Protein AF-A0A224XY44-F1 (afdb_monomer_lite)

Organism: NCBI:txid156445

Sequence (177 aa):
MLLLGLFLCTAVSALLTAQPTVVTCAAVRLGAGLAYTIVFSTLLVKCVFLISLNGGVYLPAPYQALLLFFAVLIQLAIGIQWLINSPPKIVQIGGVVVCQTPYHHILLSLVYSVFLIAVVAVLALKSRGIRDNYREATFIGLATACVIPVWLGWALCGLVVLDRNRDACLAFGLSGS

Radius of gyration: 17.66 Å; chains: 1; bounding box: 39×30×52 Å

Secondary structure (DSSP, 8-state):
-HHHHHHHHHHHHHHTTSPP-HHHHHHHHHHHHHHHHHHHHHHHHHHHHHHHHHTT----HHHHHHHHHHHHHHHHHHHHHHHHHS--EEEEETTEEEEE--HHHHHHHTHHHHHHHHHHHHHHHHHTT-GGGHHHHHHHHHHHHHHHHHHHHHHHHHHHS-GGGHHHHHHHHHH--

InterPro domains:
  IPR000337 GPCR, family 3 [PR00248] (5-26)
  IPR000337 GPCR, family 3 [PR00248] (112-135)
  IPR000337 GPCR, family 3 [PR00248] (135-156)
  IPR017978 GPCR family 3, C-terminal [PF00003] (1-161)
  IPR017978 GPCR family 3, C-terminal [PS50259] (1-154)
  IPR050726 Metabotropic Glutamate Receptor [PTHR24060] (1-175)

Structure (mmCIF, N/CA/C/O backbone):
data_AF-A0A224XY44-F1
#
_entry.id   AF-A0A224XY44-F1
#
loop_
_atom_site.group_PDB
_atom_site.id
_atom_site.type_symbol
_atom_site.label_atom_id
_atom_site.label_alt_id
_atom_site.label_comp_id
_atom_site.label_asym_id
_atom_site.label_entity_id
_atom_site.label_seq_id
_atom_site.pdbx_PDB_ins_code
_atom_site.Cartn_x
_atom_site.Cartn_y
_atom_site.Cartn_z
_atom_site.occupancy
_atom_site.B_iso_or_equiv
_atom_site.auth_seq_id
_atom_site.auth_comp_id
_atom_site.auth_asym_id
_atom_site.auth_atom_id
_atom_site.pdbx_PDB_model_num
ATOM 1 N N . MET A 1 1 ? 12.747 2.549 1.266 1.00 77.38 1 MET A N 1
ATOM 2 C CA . MET A 1 1 ? 11.286 2.530 1.498 1.00 77.38 1 MET A CA 1
ATOM 3 C C . MET A 1 1 ? 10.721 1.121 1.649 1.00 77.38 1 MET A C 1
ATOM 5 O O . MET A 1 1 ? 9.857 0.952 2.490 1.00 77.38 1 MET A O 1
ATOM 9 N N . LEU A 1 2 ? 11.251 0.096 0.965 1.00 80.44 2 LEU A N 1
ATOM 10 C CA . LEU A 1 2 ? 10.775 -1.287 1.142 1.00 80.44 2 LEU A CA 1
ATOM 11 C C . LEU A 1 2 ? 10.932 -1.815 2.585 1.00 80.44 2 LEU A C 1
ATOM 13 O O . LEU A 1 2 ? 9.965 -2.302 3.152 1.00 80.44 2 LEU A O 1
ATOM 17 N N . LEU A 1 3 ? 12.100 -1.621 3.215 1.00 83.25 3 LEU A N 1
ATOM 18 C CA . LEU A 1 3 ? 12.320 -1.975 4.631 1.00 83.25 3 LEU A CA 1
ATOM 19 C C . LEU A 1 3 ? 11.375 -1.233 5.588 1.00 83.25 3 LEU A C 1
ATOM 21 O O . LEU A 1 3 ? 10.894 -1.821 6.547 1.00 83.25 3 LEU A O 1
ATOM 25 N N . LEU A 1 4 ? 11.084 0.043 5.305 1.00 83.31 4 LEU A N 1
ATOM 26 C CA . LEU A 1 4 ? 10.117 0.825 6.079 1.00 83.31 4 LEU A CA 1
ATOM 27 C C . LEU A 1 4 ? 8.708 0.238 5.934 1.00 83.31 4 LEU A C 1
ATOM 29 O O . LEU A 1 4 ? 8.015 0.091 6.929 1.00 83.31 4 LEU A O 1
ATOM 33 N N . GLY A 1 5 ? 8.306 -0.135 4.716 1.00 78.12 5 GLY A N 1
ATOM 34 C CA . GLY A 1 5 ? 7.031 -0.806 4.464 1.00 78.12 5 GLY A CA 1
ATOM 35 C C . GLY A 1 5 ? 6.906 -2.127 5.225 1.00 78.12 5 GLY A C 1
ATOM 36 O O . GLY A 1 5 ? 5.914 -2.329 5.913 1.00 78.12 5 GLY A O 1
ATOM 37 N N . LEU A 1 6 ? 7.941 -2.974 5.191 1.00 83.38 6 LEU A N 1
ATOM 38 C CA . LEU A 1 6 ? 7.969 -4.242 5.934 1.00 83.38 6 LEU A CA 1
ATOM 39 C C . LEU A 1 6 ? 7.930 -4.032 7.453 1.00 83.38 6 LEU A C 1
ATOM 41 O O . LEU A 1 6 ? 7.195 -4.722 8.154 1.00 83.38 6 LEU A O 1
ATOM 45 N N . PHE A 1 7 ? 8.676 -3.050 7.964 1.00 85.75 7 PHE A N 1
ATOM 46 C CA . PHE A 1 7 ? 8.623 -2.675 9.376 1.00 85.75 7 PHE A CA 1
ATOM 47 C C . PHE A 1 7 ? 7.232 -2.168 9.781 1.00 85.75 7 PHE A C 1
ATOM 49 O O . PHE A 1 7 ? 6.758 -2.459 10.875 1.00 85.75 7 PHE A O 1
ATOM 56 N N . LEU A 1 8 ? 6.541 -1.444 8.897 1.00 82.38 8 LEU A N 1
ATOM 57 C CA . LEU A 1 8 ? 5.164 -1.020 9.140 1.00 82.38 8 LEU A CA 1
ATOM 58 C C . LEU A 1 8 ? 4.188 -2.205 9.116 1.00 82.38 8 LEU A C 1
ATOM 60 O O . LEU A 1 8 ? 3.310 -2.248 9.971 1.00 82.38 8 LEU A O 1
ATOM 64 N N . CYS A 1 9 ? 4.349 -3.188 8.221 1.00 83.06 9 CYS A N 1
ATOM 65 C CA . CYS A 1 9 ? 3.528 -4.408 8.227 1.00 83.06 9 CYS A CA 1
ATOM 66 C C . CYS A 1 9 ? 3.632 -5.149 9.571 1.00 83.06 9 CYS A C 1
ATOM 68 O O . CYS A 1 9 ? 2.615 -5.514 10.173 1.00 83.06 9 CYS A O 1
ATOM 70 N N . THR A 1 10 ? 4.854 -5.322 10.086 1.00 83.81 10 THR A N 1
ATOM 71 C CA . THR A 1 10 ? 5.079 -5.996 11.372 1.00 83.81 10 THR A CA 1
ATOM 72 C C . THR A 1 10 ? 4.602 -5.153 12.555 1.00 83.81 10 THR A C 1
ATOM 74 O O . THR A 1 10 ? 3.986 -5.693 13.473 1.00 83.81 10 THR A O 1
ATOM 77 N N . ALA A 1 11 ? 4.791 -3.830 12.520 1.00 84.50 11 ALA A N 1
ATOM 78 C CA . ALA A 1 11 ? 4.288 -2.923 13.550 1.00 84.50 11 ALA A CA 1
ATOM 79 C C . ALA A 1 11 ? 2.751 -2.914 13.622 1.00 84.50 11 ALA A C 1
ATOM 81 O O . ALA A 1 11 ? 2.185 -2.982 14.711 1.00 84.50 11 ALA A O 1
ATOM 82 N N . VAL A 1 12 ? 2.059 -2.886 12.478 1.00 84.88 12 VAL A N 1
ATOM 83 C CA . VAL A 1 12 ? 0.588 -2.948 12.424 1.00 84.88 12 VAL A CA 1
ATOM 84 C C . VAL A 1 12 ? 0.081 -4.305 12.914 1.00 84.88 12 VAL A C 1
ATOM 86 O O . VAL A 1 12 ? -0.898 -4.357 13.657 1.00 84.88 12 VAL A O 1
ATOM 89 N N . SER A 1 13 ? 0.782 -5.391 12.578 1.00 83.31 13 SER A N 1
ATOM 90 C CA . SER A 1 13 ? 0.485 -6.726 13.112 1.00 83.31 13 SER A CA 1
ATOM 91 C C . SER A 1 13 ? 0.627 -6.778 14.637 1.00 83.31 13 SER A C 1
ATOM 93 O O . SER A 1 13 ? -0.213 -7.362 15.312 1.00 83.31 13 SER A O 1
ATOM 95 N N . ALA A 1 14 ? 1.640 -6.120 15.207 1.00 82.88 14 ALA A N 1
ATOM 96 C CA . ALA A 1 14 ? 1.812 -6.034 16.657 1.00 82.88 14 ALA A CA 1
ATOM 97 C C . ALA A 1 14 ? 0.725 -5.178 17.336 1.00 82.88 14 ALA A C 1
ATOM 99 O O . ALA A 1 14 ? 0.282 -5.505 18.437 1.00 82.88 14 ALA A O 1
ATOM 100 N N . LEU A 1 15 ? 0.254 -4.111 16.675 1.00 83.56 15 LEU A N 1
ATOM 101 C CA . LEU A 1 15 ? -0.838 -3.268 17.178 1.00 83.56 15 LEU A CA 1
ATOM 102 C C . LEU A 1 15 ? -2.171 -4.017 17.293 1.00 83.56 15 LEU A C 1
ATOM 104 O O . LEU A 1 15 ? -2.971 -3.673 18.159 1.00 83.56 15 LEU A O 1
ATOM 108 N N . LEU A 1 16 ? -2.401 -5.043 16.469 1.00 78.25 16 LEU A N 1
ATOM 109 C CA . LEU A 1 16 ? -3.580 -5.912 16.569 1.00 78.25 16 LEU A CA 1
ATOM 110 C C . LEU A 1 16 ? -3.598 -6.747 17.863 1.00 78.25 16 LEU A C 1
ATOM 112 O O . LEU A 1 16 ? -4.670 -7.120 18.326 1.00 78.25 16 LEU A O 1
ATOM 116 N N . THR A 1 17 ? -2.436 -7.000 18.473 1.00 79.50 17 THR A N 1
ATOM 117 C CA . THR A 1 17 ? -2.313 -7.704 19.765 1.00 79.50 17 THR A CA 1
ATOM 118 C C . THR A 1 17 ? -2.461 -6.758 20.963 1.00 79.50 17 THR A C 1
ATOM 120 O O . THR A 1 17 ? -2.639 -7.203 22.097 1.00 79.50 17 THR A O 1
ATOM 123 N N . ALA A 1 18 ? -2.363 -5.445 20.741 1.00 81.62 18 ALA A N 1
ATOM 124 C CA . ALA A 1 18 ? -2.490 -4.450 21.797 1.00 81.62 18 ALA A CA 1
ATOM 125 C C . ALA A 1 18 ? -3.953 -4.272 22.245 1.00 81.62 18 ALA A C 1
ATOM 127 O O . ALA A 1 18 ? -4.895 -4.606 21.530 1.00 81.62 18 ALA A O 1
ATOM 128 N N . GLN A 1 19 ? -4.144 -3.696 23.437 1.00 81.75 19 GLN A N 1
ATOM 129 C CA . GLN A 1 19 ? -5.469 -3.341 23.959 1.00 81.75 19 GLN A CA 1
ATOM 130 C C . GLN A 1 19 ? -6.206 -2.426 22.958 1.00 81.75 19 GLN A C 1
ATOM 132 O O . GLN A 1 19 ? -5.676 -1.365 22.603 1.00 81.75 19 GLN A O 1
ATOM 137 N N . PRO A 1 20 ? -7.413 -2.797 22.494 1.00 83.31 20 PRO A N 1
ATOM 138 C CA . PRO A 1 20 ? -8.094 -2.036 21.462 1.00 83.31 20 PRO A CA 1
ATOM 139 C C . PRO A 1 20 ? -8.664 -0.735 22.027 1.00 83.31 20 PRO A C 1
ATOM 141 O O . PRO A 1 20 ? -9.497 -0.706 22.930 1.00 83.31 20 PRO A O 1
ATOM 144 N N . THR A 1 21 ? -8.205 0.366 21.447 1.00 86.50 21 THR A N 1
ATOM 145 C CA . THR A 1 21 ? -8.642 1.738 21.688 1.00 86.50 21 THR A CA 1
ATOM 146 C C . THR A 1 21 ? -9.072 2.363 20.362 1.00 86.50 21 THR A C 1
ATOM 148 O O . THR A 1 21 ? -8.754 1.862 19.285 1.00 86.50 21 THR A O 1
ATOM 151 N N . VAL A 1 22 ? -9.760 3.504 20.410 1.00 86.25 22 VAL A N 1
ATOM 152 C CA . VAL A 1 22 ? -10.221 4.209 19.200 1.00 86.25 22 VAL A CA 1
ATOM 153 C C . VAL A 1 22 ? -9.025 4.541 18.301 1.00 86.25 22 VAL A C 1
ATOM 155 O O . VAL A 1 22 ? -9.089 4.391 17.081 1.00 86.25 22 VAL A O 1
ATOM 158 N N . VAL A 1 23 ? -7.909 4.924 18.929 1.00 87.00 23 VAL A N 1
ATOM 159 C CA . VAL A 1 23 ? -6.653 5.270 18.262 1.00 87.00 23 VAL A CA 1
ATOM 160 C C . VAL A 1 23 ? -5.997 4.040 17.641 1.00 87.00 23 VAL A C 1
ATOM 162 O O . VAL A 1 23 ? -5.597 4.107 16.483 1.00 87.00 23 VAL A O 1
ATOM 165 N N . THR A 1 24 ? -5.920 2.906 18.346 1.00 87.44 24 THR A N 1
ATOM 166 C CA . THR A 1 24 ? -5.320 1.689 17.770 1.00 87.44 24 THR A CA 1
ATOM 167 C C . THR A 1 24 ? -6.175 1.127 16.636 1.00 87.44 24 THR A C 1
ATOM 169 O O . THR A 1 24 ? -5.622 0.762 15.604 1.00 87.44 24 THR A O 1
ATOM 172 N N . CYS A 1 25 ? -7.509 1.146 16.749 1.00 87.50 25 CYS A N 1
ATOM 173 C CA . CYS A 1 25 ? -8.405 0.740 15.660 1.00 87.50 25 CYS A CA 1
ATOM 174 C C . CYS A 1 25 ? -8.208 1.620 14.411 1.00 87.50 25 CYS A C 1
ATOM 176 O O . CYS A 1 25 ? -8.159 1.116 13.287 1.00 87.50 25 CYS A O 1
ATOM 178 N N . ALA A 1 26 ? -8.076 2.941 14.593 1.00 87.94 26 ALA A N 1
ATOM 179 C CA . ALA A 1 26 ? -7.773 3.868 13.502 1.00 87.94 26 ALA A CA 1
ATOM 180 C C . ALA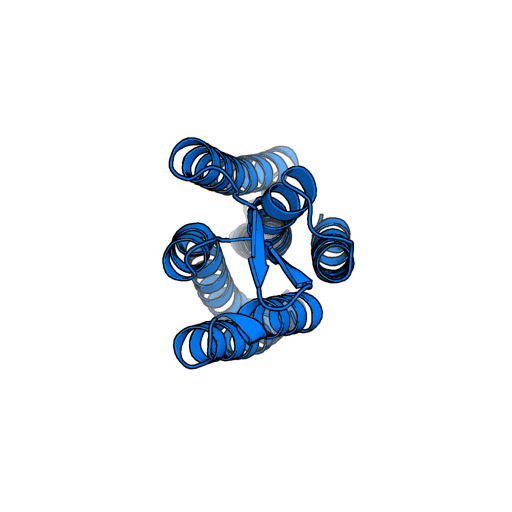 A 1 26 ? -6.400 3.576 12.877 1.00 87.94 26 ALA A C 1
ATOM 182 O O . ALA A 1 26 ? -6.277 3.494 11.653 1.00 87.94 26 ALA A O 1
ATOM 183 N N . ALA A 1 27 ? -5.384 3.390 13.724 1.00 88.81 27 ALA A N 1
ATOM 184 C CA . ALA A 1 27 ? -4.009 3.140 13.316 1.00 88.81 27 ALA A CA 1
ATOM 185 C C . ALA A 1 27 ? -3.866 1.824 12.548 1.00 88.81 27 ALA A C 1
ATOM 187 O O . ALA A 1 27 ? -3.169 1.796 11.541 1.00 88.81 27 ALA A O 1
ATOM 188 N N . VAL A 1 28 ? -4.561 0.759 12.955 1.00 86.69 28 VAL A N 1
ATOM 189 C CA . VAL A 1 28 ? -4.560 -0.522 12.235 1.00 86.69 28 VAL A CA 1
ATOM 190 C C . VAL A 1 28 ? -5.214 -0.377 10.861 1.00 86.69 28 VAL A C 1
ATOM 192 O O . VAL A 1 28 ? -4.645 -0.824 9.867 1.00 86.69 28 VAL A O 1
ATOM 195 N N . ARG A 1 29 ? -6.365 0.308 10.768 1.00 86.75 29 ARG A N 1
ATOM 196 C CA . ARG A 1 29 ? -7.061 0.528 9.485 1.00 86.75 29 ARG A CA 1
ATOM 197 C C . ARG A 1 29 ? -6.226 1.335 8.495 1.00 86.75 29 ARG A C 1
ATOM 199 O O . ARG A 1 29 ? -6.114 0.946 7.336 1.00 86.75 29 ARG A O 1
ATOM 206 N N . LEU A 1 30 ? -5.646 2.450 8.939 1.00 90.00 30 LEU A N 1
ATOM 207 C CA . LEU A 1 30 ? -4.789 3.283 8.090 1.00 90.00 30 LEU A CA 1
ATOM 208 C C . LEU A 1 30 ? -3.455 2.595 7.792 1.00 90.00 30 LEU A C 1
ATOM 210 O O . LEU A 1 30 ? -3.001 2.571 6.649 1.00 90.00 30 LEU A O 1
ATOM 214 N N . GLY A 1 31 ? -2.843 2.017 8.822 1.00 88.12 31 GLY A N 1
ATOM 215 C CA . GLY A 1 31 ? -1.534 1.386 8.765 1.00 88.12 31 GLY A CA 1
ATOM 216 C C . GLY A 1 31 ? -1.499 0.191 7.823 1.00 88.12 31 GLY A C 1
ATOM 217 O O . GLY A 1 31 ? -0.553 0.084 7.051 1.00 88.12 31 GLY A O 1
ATOM 218 N N . ALA A 1 32 ? -2.539 -0.650 7.812 1.00 87.50 32 ALA A N 1
ATOM 219 C CA . ALA A 1 32 ? -2.613 -1.802 6.914 1.00 87.50 32 ALA A CA 1
ATOM 220 C C . ALA A 1 32 ? -2.512 -1.383 5.436 1.00 87.50 32 ALA A C 1
ATOM 222 O O . ALA A 1 32 ? -1.656 -1.876 4.704 1.00 87.50 32 ALA A O 1
ATOM 223 N N . GLY A 1 33 ? -3.330 -0.418 4.999 1.00 90.12 33 GLY A N 1
ATOM 224 C CA . GLY A 1 33 ? -3.292 0.074 3.617 1.00 90.12 33 GLY A CA 1
ATOM 225 C C . GLY A 1 33 ? -1.990 0.803 3.273 1.00 90.12 33 GLY A C 1
ATOM 226 O O . GLY A 1 33 ? -1.425 0.597 2.194 1.00 90.12 33 GLY A O 1
ATOM 227 N N . LEU A 1 34 ? -1.487 1.640 4.188 1.00 91.88 34 LEU A N 1
ATOM 228 C CA . LEU A 1 34 ? -0.237 2.382 3.991 1.00 91.88 34 LEU A CA 1
ATOM 229 C C . LEU A 1 34 ? 0.973 1.453 3.876 1.00 91.88 34 LEU A C 1
ATOM 231 O O . LEU A 1 34 ? 1.809 1.666 2.999 1.00 91.88 34 LEU A O 1
ATOM 235 N N . ALA A 1 35 ? 1.052 0.415 4.709 1.00 91.12 35 ALA A N 1
ATOM 236 C CA . ALA A 1 35 ? 2.151 -0.541 4.685 1.00 91.12 35 ALA A CA 1
ATOM 237 C C . ALA A 1 35 ? 2.222 -1.267 3.331 1.00 91.12 35 ALA A C 1
ATOM 239 O O . ALA A 1 35 ? 3.253 -1.199 2.655 1.00 91.12 35 ALA A O 1
ATOM 240 N N . TYR A 1 36 ? 1.098 -1.829 2.862 1.00 90.00 36 TYR A N 1
ATOM 241 C CA . TYR A 1 36 ? 1.011 -2.440 1.530 1.00 90.00 36 TYR A CA 1
ATOM 242 C C . TYR A 1 36 ? 1.377 -1.456 0.419 1.00 90.00 36 TYR A C 1
ATOM 244 O O . TYR A 1 36 ? 2.173 -1.771 -0.468 1.00 90.00 36 TYR A O 1
ATOM 252 N N . THR A 1 37 ? 0.843 -0.238 0.482 1.00 93.94 37 THR A N 1
ATOM 253 C CA . THR A 1 37 ? 1.098 0.777 -0.543 1.00 93.94 37 THR A CA 1
ATOM 254 C C . THR A 1 37 ? 2.571 1.165 -0.600 1.00 93.94 37 THR A C 1
ATOM 256 O O . THR A 1 37 ? 3.109 1.283 -1.696 1.00 93.94 37 THR A O 1
ATOM 259 N N . ILE A 1 38 ? 3.264 1.310 0.533 1.00 93.31 38 ILE A N 1
ATOM 260 C CA . ILE A 1 38 ? 4.701 1.627 0.555 1.00 93.31 38 ILE A CA 1
ATOM 261 C C . ILE A 1 38 ? 5.521 0.499 -0.083 1.00 93.31 38 ILE A C 1
ATOM 263 O O . ILE A 1 38 ? 6.419 0.777 -0.888 1.00 93.31 38 ILE A O 1
ATOM 267 N N . VAL A 1 39 ? 5.212 -0.763 0.236 1.00 92.19 39 VAL A N 1
ATOM 268 C CA . VAL A 1 39 ? 5.902 -1.931 -0.336 1.00 92.19 39 VAL A CA 1
ATOM 269 C C . VAL A 1 39 ? 5.699 -1.978 -1.851 1.00 92.19 39 VAL A C 1
ATOM 271 O O . VAL A 1 39 ? 6.674 -1.914 -2.605 1.00 92.19 39 VAL A O 1
ATOM 274 N N . PHE A 1 40 ? 4.447 -2.005 -2.313 1.00 92.69 40 PHE A N 1
ATOM 275 C CA . PHE A 1 40 ? 4.139 -2.159 -3.736 1.00 92.69 40 PHE A CA 1
ATOM 276 C C . PHE A 1 40 ? 4.473 -0.920 -4.567 1.00 92.69 40 PHE A C 1
ATOM 278 O O . PHE A 1 40 ? 4.924 -1.067 -5.698 1.00 92.69 40 PHE A O 1
ATOM 285 N N . SER A 1 41 ? 4.384 0.292 -4.014 1.00 94.25 41 SER A N 1
ATOM 286 C CA . SER A 1 41 ? 4.852 1.502 -4.712 1.00 94.25 41 SER A CA 1
ATOM 287 C C . SER A 1 41 ? 6.371 1.509 -4.874 1.00 94.25 41 SER A C 1
ATOM 289 O O . SER A 1 41 ? 6.879 1.936 -5.908 1.00 94.25 41 SER A O 1
ATOM 291 N N . THR A 1 42 ? 7.119 0.988 -3.893 1.00 93.56 42 THR A N 1
ATOM 292 C CA . THR A 1 42 ? 8.578 0.844 -4.030 1.00 93.56 42 THR A CA 1
ATOM 293 C C . THR A 1 42 ? 8.928 -0.154 -5.138 1.00 93.56 42 THR A C 1
ATOM 295 O O . THR A 1 42 ? 9.816 0.118 -5.948 1.00 93.56 42 THR A O 1
ATOM 298 N N . LEU A 1 43 ? 8.219 -1.289 -5.206 1.00 92.56 43 LEU A N 1
ATOM 299 C CA . LEU A 1 43 ? 8.395 -2.277 -6.277 1.00 92.56 43 LEU A CA 1
ATOM 300 C C . LEU A 1 43 ? 7.997 -1.713 -7.646 1.00 92.56 43 LEU A C 1
ATOM 302 O O . LEU A 1 43 ? 8.726 -1.908 -8.615 1.00 92.56 43 LEU A O 1
ATOM 306 N N . LEU A 1 44 ? 6.902 -0.951 -7.714 1.00 93.69 44 LEU A N 1
ATOM 307 C CA . LEU A 1 44 ? 6.443 -0.265 -8.920 1.00 93.69 44 LEU A CA 1
ATOM 308 C C . LEU A 1 44 ? 7.517 0.675 -9.471 1.00 93.69 44 LEU A C 1
ATOM 310 O O . LEU A 1 44 ? 7.884 0.566 -10.639 1.00 93.69 44 LEU A O 1
ATOM 314 N N . VAL A 1 45 ? 8.055 1.563 -8.630 1.00 93.94 45 VAL A N 1
ATOM 315 C CA . VAL A 1 45 ? 9.107 2.512 -9.023 1.00 93.94 45 VAL A CA 1
ATOM 316 C C . VAL A 1 45 ? 10.354 1.778 -9.513 1.00 93.94 45 VAL A C 1
ATOM 318 O O . VAL A 1 45 ? 10.916 2.159 -10.540 1.00 93.94 45 VAL A O 1
ATOM 321 N N . LYS A 1 46 ? 10.748 0.683 -8.848 1.00 91.25 46 LYS A N 1
ATOM 322 C CA . LYS A 1 46 ? 11.835 -0.189 -9.317 1.00 91.25 46 LYS A CA 1
ATOM 323 C C . LYS A 1 46 ? 11.542 -0.788 -10.692 1.00 91.25 46 LYS A C 1
ATOM 325 O O . LYS A 1 46 ? 12.394 -0.703 -11.570 1.00 91.25 46 LYS A O 1
ATOM 330 N N . CYS A 1 47 ? 10.354 -1.349 -10.917 1.00 90.88 47 CYS A N 1
ATOM 331 C CA . CYS A 1 47 ? 9.981 -1.896 -12.223 1.00 90.88 47 CYS A CA 1
ATOM 332 C C . CYS A 1 47 ? 10.010 -0.827 -13.323 1.00 90.88 47 CYS A C 1
ATOM 334 O O . CYS A 1 47 ? 10.558 -1.071 -14.396 1.00 90.88 47 CYS A O 1
ATOM 336 N N . VAL A 1 48 ? 9.464 0.362 -13.055 1.00 92.44 48 VAL A N 1
ATOM 337 C CA . VAL A 1 48 ? 9.472 1.487 -14.002 1.00 92.44 48 VAL A CA 1
ATOM 338 C C . VAL A 1 48 ? 10.903 1.924 -14.317 1.00 92.44 48 VAL A C 1
ATOM 340 O O . VAL A 1 48 ? 11.232 2.113 -15.485 1.00 92.44 48 VAL A O 1
ATOM 343 N N . PHE A 1 49 ? 11.772 2.020 -13.307 1.00 91.19 49 PHE A N 1
ATOM 344 C CA . PHE A 1 49 ? 13.186 2.342 -13.498 1.00 91.19 49 PHE A CA 1
ATOM 345 C C . PHE A 1 49 ? 13.898 1.319 -14.392 1.00 91.19 49 PHE A C 1
ATOM 347 O O . PHE A 1 49 ? 14.560 1.714 -15.349 1.00 91.19 49 PHE A O 1
ATOM 354 N N . LEU A 1 50 ? 13.715 0.017 -14.136 1.00 88.38 50 LEU A N 1
ATOM 355 C CA . LEU A 1 50 ? 14.328 -1.048 -14.940 1.00 88.38 50 LEU A CA 1
ATOM 356 C C . LEU A 1 50 ? 13.860 -1.023 -16.400 1.00 88.38 50 LEU A C 1
ATOM 358 O O . LEU A 1 50 ? 14.665 -1.190 -17.316 1.00 88.38 50 LEU A O 1
ATOM 362 N N . ILE A 1 51 ? 12.567 -0.785 -16.627 1.00 88.94 51 ILE A N 1
ATOM 363 C CA . ILE A 1 51 ? 12.005 -0.669 -17.978 1.00 88.94 51 ILE A CA 1
ATOM 364 C C . ILE A 1 51 ? 12.554 0.577 -18.688 1.00 88.94 51 ILE A C 1
ATOM 366 O O . ILE A 1 51 ? 12.938 0.492 -19.854 1.00 88.94 51 ILE A O 1
ATOM 370 N N . SER A 1 52 ? 12.619 1.715 -17.992 1.00 88.62 52 SER A N 1
ATOM 371 C CA . SER A 1 52 ? 13.141 2.979 -18.526 1.00 88.62 52 SER A CA 1
ATOM 372 C C . SER A 1 52 ? 14.613 2.855 -18.925 1.00 88.62 52 SER A C 1
ATOM 374 O O . SER A 1 52 ? 14.992 3.270 -20.020 1.00 88.62 52 SER A O 1
ATOM 376 N N . LEU A 1 53 ? 15.421 2.206 -18.078 1.00 87.75 53 LEU A N 1
ATOM 377 C CA . LEU A 1 53 ? 16.844 1.980 -18.320 1.00 87.75 53 LEU A CA 1
ATOM 378 C C . LEU A 1 53 ? 17.078 1.144 -19.587 1.00 87.75 53 LEU A C 1
ATOM 380 O O . LEU A 1 53 ? 17.917 1.500 -20.408 1.00 87.75 53 LEU A O 1
ATOM 384 N N . ASN A 1 54 ? 16.284 0.089 -19.792 1.00 85.25 54 ASN A N 1
ATOM 385 C CA . ASN A 1 54 ? 16.333 -0.709 -21.021 1.00 85.25 54 ASN A CA 1
ATOM 386 C C . ASN A 1 54 ? 15.877 0.073 -22.266 1.00 85.25 54 ASN A C 1
ATOM 388 O O . ASN A 1 54 ? 16.322 -0.210 -23.372 1.00 85.25 54 ASN A O 1
ATOM 392 N N . GLY A 1 55 ? 14.995 1.061 -22.101 1.00 82.44 55 GLY A N 1
ATOM 393 C CA . GLY A 1 55 ? 14.591 1.981 -23.167 1.00 82.44 55 GLY A CA 1
ATOM 394 C C . GLY A 1 55 ? 15.619 3.075 -23.483 1.00 82.44 55 GLY A C 1
ATOM 395 O O . GLY A 1 55 ? 15.332 3.938 -24.308 1.00 82.44 55 GLY A O 1
ATOM 396 N N . GLY A 1 56 ? 16.782 3.079 -22.820 1.00 83.25 56 GLY A N 1
ATOM 397 C CA . GLY A 1 56 ? 17.822 4.098 -22.984 1.00 83.25 56 GLY A CA 1
ATOM 398 C C . GLY A 1 56 ? 17.524 5.425 -22.277 1.00 83.25 56 GLY A C 1
ATOM 399 O O . GLY A 1 56 ? 18.274 6.384 -22.437 1.00 83.25 56 GLY A O 1
ATOM 400 N N . VAL A 1 57 ? 16.451 5.496 -21.481 1.00 87.88 57 VAL A N 1
ATOM 401 C CA . VAL A 1 57 ? 16.047 6.705 -20.755 1.00 87.88 57 VAL A CA 1
ATOM 402 C C . VAL A 1 57 ? 16.316 6.510 -19.269 1.00 87.88 57 VAL A C 1
ATOM 404 O O . VAL A 1 57 ? 15.698 5.678 -18.607 1.00 87.88 57 VAL A O 1
ATOM 407 N N . TYR A 1 58 ? 17.221 7.302 -18.704 1.00 86.50 58 TYR A N 1
ATOM 408 C CA . TYR A 1 58 ? 17.457 7.285 -17.264 1.00 86.50 58 TYR A CA 1
ATOM 409 C C . TYR A 1 58 ? 16.349 8.048 -16.538 1.00 86.50 58 TYR A C 1
ATOM 411 O O . TYR A 1 58 ? 16.141 9.229 -16.808 1.00 86.50 58 TYR A O 1
ATOM 419 N N . LEU A 1 59 ? 15.661 7.391 -15.598 1.00 88.62 59 LEU A N 1
ATOM 420 C CA . LEU A 1 59 ? 14.665 8.035 -14.745 1.00 88.62 59 LEU A CA 1
ATOM 421 C C . LEU A 1 59 ? 15.356 8.641 -13.511 1.00 88.62 59 LEU A C 1
ATOM 423 O O . LEU A 1 59 ? 15.774 7.884 -12.625 1.00 88.62 59 LEU A O 1
ATOM 427 N N . PRO A 1 60 ? 15.460 9.979 -13.403 1.00 90.00 60 PRO A N 1
ATOM 428 C CA . PRO A 1 60 ? 16.171 10.617 -12.304 1.00 90.00 60 PRO A CA 1
ATOM 429 C C . PRO A 1 60 ? 15.530 10.313 -10.944 1.00 90.00 60 PRO A C 1
ATOM 431 O O . PRO A 1 60 ? 14.307 10.205 -10.825 1.00 90.00 60 PRO A O 1
ATOM 434 N N . ALA A 1 61 ? 16.355 10.269 -9.894 1.00 89.44 61 ALA A N 1
ATOM 435 C CA . ALA A 1 61 ? 15.925 10.083 -8.506 1.00 89.44 61 ALA A CA 1
ATOM 436 C C . ALA A 1 61 ? 14.721 10.952 -8.059 1.00 89.44 61 ALA A C 1
ATOM 438 O O . ALA A 1 61 ? 13.835 10.403 -7.399 1.00 89.44 61 ALA A O 1
ATOM 439 N N . PRO A 1 62 ? 14.599 12.252 -8.418 1.00 91.69 62 PRO A N 1
ATOM 440 C CA . PRO A 1 62 ? 13.431 13.046 -8.022 1.00 91.69 62 PRO A CA 1
ATOM 441 C C . PRO A 1 62 ? 12.110 12.521 -8.599 1.00 91.69 62 PRO A C 1
ATOM 443 O O . PRO A 1 62 ? 11.100 12.540 -7.902 1.00 91.69 62 PRO A O 1
ATOM 446 N N . TYR A 1 63 ? 12.101 11.991 -9.826 1.00 91.75 63 TYR A N 1
ATOM 447 C CA . TYR A 1 63 ? 10.885 11.426 -10.421 1.00 91.75 63 TYR A CA 1
ATOM 448 C C . TYR A 1 63 ? 10.474 10.120 -9.738 1.00 91.75 63 TYR A C 1
ATOM 450 O O . TYR A 1 63 ? 9.290 9.886 -9.507 1.00 91.75 63 TYR A O 1
ATOM 458 N N . GLN A 1 64 ? 11.450 9.293 -9.354 1.00 93.94 64 GLN A N 1
ATOM 459 C CA . GLN A 1 64 ? 11.204 8.083 -8.567 1.00 93.94 64 GLN A CA 1
ATOM 460 C C . GLN A 1 64 ? 10.577 8.416 -7.205 1.00 93.94 64 GLN A C 1
ATOM 462 O O . GLN A 1 64 ? 9.606 7.778 -6.793 1.00 93.94 64 GLN A O 1
ATOM 467 N N . ALA A 1 65 ? 11.094 9.448 -6.530 1.00 92.75 65 ALA A N 1
ATOM 468 C CA . ALA A 1 65 ? 10.546 9.933 -5.268 1.00 92.75 65 ALA A CA 1
ATOM 469 C C . ALA A 1 65 ? 9.136 10.521 -5.437 1.00 92.75 65 ALA A C 1
ATOM 471 O O . ALA A 1 65 ? 8.260 10.229 -4.626 1.00 92.75 65 ALA A O 1
ATOM 472 N N . LEU A 1 66 ? 8.897 11.288 -6.506 1.00 94.62 66 LEU A N 1
ATOM 473 C CA . LEU A 1 66 ? 7.593 11.882 -6.802 1.00 94.62 66 LEU A CA 1
ATOM 474 C C . LEU A 1 66 ? 6.519 10.813 -7.054 1.00 94.62 66 LEU A C 1
ATOM 476 O O . LEU A 1 66 ? 5.425 10.912 -6.502 1.00 94.62 66 LEU A O 1
ATOM 480 N N . LEU A 1 67 ? 6.843 9.769 -7.827 1.00 93.88 67 LEU A N 1
ATOM 481 C CA . LEU A 1 67 ? 5.941 8.636 -8.068 1.00 93.88 67 LEU A CA 1
ATOM 482 C C . LEU A 1 67 ? 5.581 7.914 -6.766 1.00 93.88 67 LEU A C 1
ATOM 484 O O . LEU A 1 67 ? 4.410 7.632 -6.520 1.00 93.88 67 LEU A O 1
ATOM 488 N N . LEU A 1 68 ? 6.577 7.644 -5.915 1.00 94.00 68 LEU A N 1
ATOM 489 C CA . LEU A 1 68 ? 6.353 6.996 -4.625 1.00 94.00 68 LEU A CA 1
ATOM 490 C C . LEU A 1 68 ? 5.503 7.869 -3.694 1.00 94.00 68 LEU A C 1
ATOM 492 O O . LEU A 1 68 ? 4.562 7.377 -3.077 1.00 94.00 68 LEU A O 1
ATOM 496 N N . PHE A 1 69 ? 5.810 9.163 -3.617 1.00 94.31 69 PHE A N 1
ATOM 497 C CA . PHE A 1 69 ? 5.069 10.122 -2.805 1.00 94.31 69 PHE A CA 1
ATOM 498 C C . PHE A 1 69 ? 3.605 10.211 -3.237 1.00 94.31 69 PHE A C 1
ATOM 500 O O . PHE A 1 69 ? 2.711 10.086 -2.402 1.00 94.31 69 PHE A O 1
ATOM 507 N N . PHE A 1 70 ? 3.352 10.345 -4.540 1.00 95.94 70 PHE A N 1
ATOM 508 C CA . PHE A 1 70 ? 1.998 10.395 -5.080 1.00 95.94 70 PHE A CA 1
ATOM 509 C C . PHE A 1 70 ? 1.223 9.102 -4.798 1.00 95.94 70 PHE A C 1
ATOM 511 O O . PHE A 1 70 ? 0.082 9.151 -4.341 1.00 95.94 70 PHE A O 1
ATOM 518 N N . ALA A 1 71 ? 1.858 7.942 -4.985 1.00 95.12 71 ALA A N 1
ATOM 519 C CA . ALA A 1 71 ? 1.216 6.660 -4.730 1.00 95.12 71 ALA A CA 1
ATOM 520 C C . ALA A 1 71 ? 0.839 6.470 -3.249 1.00 95.12 71 ALA A C 1
ATOM 522 O O . ALA A 1 71 ? -0.257 5.989 -2.958 1.00 95.12 71 ALA A O 1
ATOM 523 N N . VAL A 1 72 ? 1.703 6.889 -2.316 1.00 95.19 72 VAL A N 1
ATOM 524 C CA . VAL A 1 72 ? 1.425 6.854 -0.868 1.00 95.19 72 VAL A CA 1
ATOM 525 C C . VAL A 1 72 ? 0.339 7.860 -0.481 1.00 95.19 72 VAL A C 1
ATOM 527 O O . VAL A 1 72 ? -0.547 7.520 0.304 1.00 95.19 72 VAL A O 1
ATOM 530 N N . LEU A 1 73 ? 0.361 9.069 -1.051 1.00 95.62 73 LEU A N 1
ATOM 531 C CA . LEU A 1 73 ? -0.661 10.086 -0.795 1.00 95.62 73 LEU A CA 1
ATOM 532 C C . LEU A 1 73 ? -2.061 9.629 -1.205 1.00 95.62 73 LEU A C 1
ATOM 534 O O . LEU A 1 73 ? -3.011 9.903 -0.475 1.00 95.62 73 LEU A O 1
ATOM 538 N N . ILE A 1 74 ? -2.200 8.910 -2.324 1.00 96.06 74 ILE A N 1
ATOM 539 C CA . ILE A 1 74 ? -3.496 8.363 -2.747 1.00 96.06 74 ILE A CA 1
ATOM 540 C C . ILE A 1 74 ? -4.061 7.432 -1.670 1.00 96.06 74 ILE A C 1
ATOM 542 O O . ILE A 1 74 ? -5.202 7.610 -1.241 1.00 96.06 74 ILE A O 1
ATOM 546 N N . GLN A 1 75 ? -3.267 6.473 -1.182 1.00 95.81 75 GLN A N 1
ATOM 547 C CA . GLN A 1 75 ? -3.737 5.563 -0.135 1.00 95.81 75 GLN A CA 1
ATOM 548 C C . GLN A 1 75 ? -4.035 6.304 1.172 1.00 95.81 75 GLN A C 1
ATOM 550 O O . GLN A 1 75 ? -5.010 5.977 1.849 1.00 95.81 75 GLN A O 1
ATOM 555 N N . LEU A 1 76 ? -3.226 7.306 1.526 1.00 94.94 76 LEU A N 1
ATOM 556 C CA . LEU A 1 76 ? -3.468 8.126 2.709 1.00 94.94 76 LEU A CA 1
ATOM 557 C C . LEU A 1 76 ? -4.809 8.867 2.604 1.00 94.94 76 LEU A C 1
ATOM 559 O O . LEU A 1 76 ? -5.595 8.835 3.547 1.00 94.94 76 LEU A O 1
ATOM 563 N N . ALA A 1 77 ? -5.104 9.470 1.450 1.00 95.62 77 ALA A N 1
ATOM 564 C CA . ALA A 1 77 ? -6.366 10.158 1.198 1.00 95.62 77 ALA A CA 1
ATOM 565 C C . ALA A 1 77 ? -7.567 9.201 1.272 1.00 95.62 77 ALA A C 1
ATOM 567 O O . ALA A 1 77 ? -8.555 9.512 1.938 1.00 95.62 77 ALA A O 1
ATOM 568 N N . ILE A 1 78 ? -7.464 8.012 0.663 1.00 94.12 78 ILE A N 1
ATOM 569 C CA . ILE A 1 78 ? -8.492 6.961 0.751 1.00 94.12 78 ILE A CA 1
ATOM 570 C C . ILE A 1 78 ? -8.718 6.562 2.214 1.00 94.12 78 ILE A C 1
ATOM 572 O O . ILE A 1 78 ? -9.858 6.495 2.673 1.00 94.12 78 ILE A O 1
ATOM 576 N N . GLY A 1 79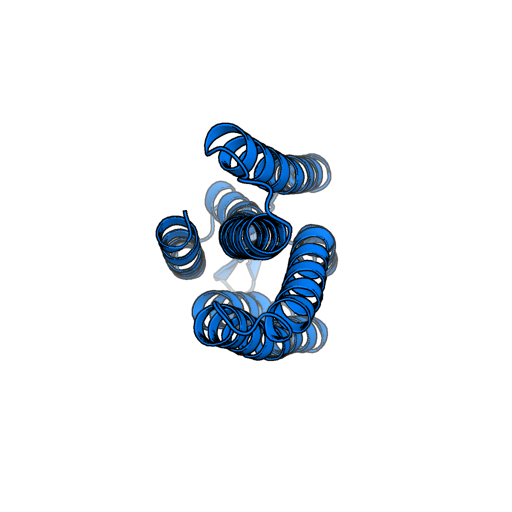 ? -7.640 6.329 2.965 1.00 91.81 79 GLY A N 1
ATOM 577 C CA . GLY A 1 79 ? -7.708 5.956 4.374 1.00 91.81 79 GLY A CA 1
ATOM 578 C C . GLY A 1 79 ? -8.380 7.024 5.241 1.00 91.81 79 GLY A C 1
ATOM 579 O O . GLY A 1 79 ? -9.280 6.705 6.019 1.00 91.81 79 GLY A O 1
ATOM 580 N N . ILE A 1 80 ? -7.983 8.291 5.084 1.00 92.44 80 ILE A N 1
ATOM 581 C CA . ILE A 1 80 ? -8.569 9.425 5.815 1.00 92.44 80 ILE A CA 1
ATOM 582 C C . ILE A 1 80 ? -10.057 9.563 5.480 1.00 92.44 80 ILE A C 1
ATOM 584 O O . ILE A 1 80 ? -10.877 9.673 6.390 1.00 92.44 80 ILE A O 1
ATOM 588 N N . GLN A 1 81 ? -10.424 9.474 4.199 1.00 94.44 81 GLN A N 1
ATOM 589 C CA . GLN A 1 81 ? -11.818 9.537 3.759 1.00 94.44 81 GLN A CA 1
ATOM 590 C C . GLN A 1 81 ? -12.673 8.439 4.410 1.00 94.44 81 GLN A C 1
ATOM 592 O O . GLN A 1 81 ? -13.774 8.705 4.896 1.00 94.44 81 GLN A O 1
ATOM 597 N N . TRP A 1 82 ? -12.164 7.205 4.484 1.00 90.19 82 TRP A N 1
ATOM 598 C CA . TRP A 1 82 ? -12.850 6.105 5.170 1.00 90.19 82 TRP A CA 1
ATOM 599 C C . TRP A 1 82 ? -12.974 6.308 6.681 1.00 90.19 82 TRP A C 1
ATOM 601 O O . TRP A 1 82 ? -13.940 5.822 7.276 1.00 90.19 82 TRP A O 1
ATOM 611 N N . LEU A 1 83 ? -12.014 6.993 7.305 1.00 88.75 83 LEU A N 1
ATOM 612 C CA . LEU A 1 83 ? -12.043 7.292 8.734 1.00 88.75 83 LEU A CA 1
ATOM 613 C C . LEU A 1 83 ? -13.071 8.383 9.064 1.00 88.75 83 LEU A C 1
ATOM 615 O O . LEU A 1 83 ? -13.770 8.265 10.066 1.00 88.75 83 LEU A O 1
ATOM 619 N N . ILE A 1 84 ? -13.203 9.395 8.200 1.00 90.62 84 ILE A N 1
ATOM 620 C CA . ILE A 1 84 ? -14.199 10.470 8.331 1.00 90.62 84 ILE A CA 1
ATOM 621 C C . ILE A 1 84 ? -15.616 9.921 8.122 1.00 90.62 84 ILE A C 1
ATOM 623 O O . ILE A 1 84 ? -16.498 10.161 8.943 1.00 90.62 84 ILE A O 1
ATOM 627 N N . ASN A 1 85 ? -15.833 9.134 7.062 1.00 89.25 85 ASN A N 1
ATOM 628 C CA . ASN A 1 85 ? -17.158 8.586 6.742 1.00 89.25 85 ASN A CA 1
ATOM 629 C C . ASN A 1 85 ? -17.611 7.494 7.720 1.00 89.25 85 ASN A C 1
ATOM 631 O O . ASN A 1 85 ? -18.802 7.219 7.857 1.00 89.25 85 ASN A O 1
ATOM 635 N N . SER A 1 86 ? -16.672 6.797 8.358 1.00 86.06 86 SER A N 1
ATOM 636 C CA . SER A 1 86 ? -16.962 5.684 9.263 1.00 86.06 86 SER A CA 1
ATOM 637 C C . SER A 1 86 ? -15.961 5.682 10.419 1.00 86.06 86 SER A C 1
ATOM 639 O O . SER A 1 86 ? -14.967 4.937 10.368 1.00 86.06 86 SER A O 1
ATOM 641 N N . PRO A 1 87 ? -16.209 6.511 11.454 1.00 85.44 87 PRO A N 1
ATOM 642 C CA . PRO A 1 87 ? -15.302 6.650 12.580 1.00 85.44 87 PRO A CA 1
ATOM 643 C C . PRO A 1 87 ? -15.154 5.321 13.334 1.00 85.44 87 PRO A C 1
ATOM 645 O O . PRO A 1 87 ? -16.114 4.547 13.425 1.00 85.44 87 PRO A O 1
ATOM 648 N N . PRO A 1 88 ? -13.958 5.033 13.871 1.00 84.06 88 PRO A N 1
ATOM 649 C CA . PRO A 1 88 ? -13.696 3.799 14.592 1.00 84.06 88 PRO A CA 1
ATOM 650 C C . PRO A 1 88 ? -14.501 3.778 15.892 1.00 84.06 88 PRO A C 1
ATOM 652 O O . PRO A 1 88 ? -14.432 4.703 16.699 1.00 84.06 88 PRO A O 1
ATOM 655 N N . LYS A 1 89 ? -15.266 2.705 16.090 1.00 84.69 89 LYS A N 1
ATOM 656 C CA . LYS A 1 89 ? -16.035 2.447 17.309 1.00 84.69 89 LYS A CA 1
ATOM 657 C C . LYS A 1 89 ? -15.489 1.208 17.998 1.00 84.69 89 LYS A C 1
ATOM 659 O O . LYS A 1 89 ? -14.931 0.327 17.348 1.00 84.69 89 LYS A O 1
ATOM 664 N N . ILE A 1 90 ? -15.664 1.148 19.309 1.00 86.19 90 ILE A N 1
ATOM 665 C CA . ILE A 1 90 ? -15.261 0.011 20.129 1.00 86.19 90 ILE A CA 1
ATOM 666 C C . ILE A 1 90 ? -16.518 -0.588 20.747 1.00 86.19 90 ILE A C 1
ATOM 668 O O . ILE A 1 90 ? -17.368 0.155 21.238 1.00 86.19 90 ILE A O 1
ATOM 672 N N . VAL A 1 91 ? -16.622 -1.913 20.747 1.00 85.44 91 VAL A N 1
ATOM 673 C CA . VAL A 1 91 ? -17.701 -2.645 21.418 1.00 85.44 91 VAL A CA 1
ATOM 674 C C . VAL A 1 91 ? -17.138 -3.683 22.375 1.00 85.44 91 VAL A C 1
ATOM 676 O O . VAL A 1 91 ? -16.034 -4.187 22.189 1.00 85.44 91 VAL A O 1
ATOM 679 N N . GLN A 1 92 ? -17.907 -3.990 23.416 1.00 82.94 92 GLN A N 1
ATOM 680 C CA . GLN A 1 92 ? -17.609 -5.062 24.362 1.00 82.94 92 GLN A CA 1
ATOM 681 C C . GLN A 1 92 ? -18.427 -6.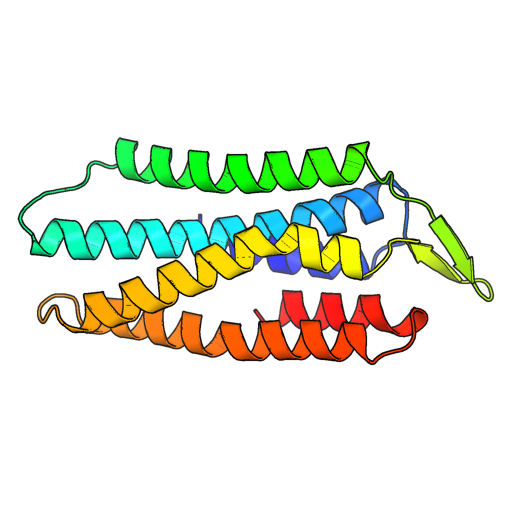291 23.980 1.00 82.94 92 GLN A C 1
ATOM 683 O O . GLN A 1 92 ? -19.656 -6.235 23.992 1.00 82.94 92 GLN A O 1
ATOM 688 N N . ILE A 1 93 ? -17.768 -7.402 23.658 1.00 78.38 93 ILE A N 1
ATOM 689 C CA . ILE A 1 93 ? -18.427 -8.676 23.351 1.00 78.38 93 ILE A CA 1
ATOM 690 C C . ILE A 1 93 ? -17.893 -9.724 24.324 1.00 78.38 93 ILE A C 1
ATOM 692 O O . ILE A 1 93 ? -16.728 -10.106 24.261 1.00 78.38 93 ILE A O 1
ATOM 696 N N . GLY A 1 94 ? -18.740 -10.182 25.250 1.00 73.44 94 GLY A N 1
ATOM 697 C CA . GLY A 1 94 ? -18.374 -11.237 26.205 1.00 73.44 94 GLY A CA 1
ATOM 698 C C . GLY A 1 94 ? -17.188 -10.883 27.114 1.00 73.44 94 GLY A C 1
ATOM 699 O O . GLY A 1 94 ? -16.376 -11.753 27.408 1.00 73.44 94 GLY A O 1
ATOM 700 N N . GLY A 1 95 ? -17.061 -9.611 27.513 1.00 78.06 95 GLY A N 1
ATOM 701 C CA . GLY A 1 95 ? -15.964 -9.119 28.359 1.00 78.06 95 GLY A CA 1
ATOM 702 C C . GLY A 1 95 ? -14.665 -8.789 27.614 1.00 78.06 95 GLY A C 1
ATOM 703 O O . GLY A 1 95 ? -13.691 -8.399 28.250 1.00 78.06 95 GLY A O 1
ATOM 704 N N . VAL A 1 96 ? -14.645 -8.926 26.283 1.00 79.88 96 VAL A N 1
ATOM 705 C CA . VAL A 1 96 ? -13.508 -8.552 25.433 1.00 79.88 96 VAL A CA 1
ATOM 706 C C . VAL A 1 96 ? -13.848 -7.299 24.632 1.00 79.88 96 VAL A C 1
ATOM 708 O O . VAL A 1 96 ? -14.897 -7.211 23.990 1.00 79.88 96 VAL A O 1
ATOM 711 N N . VAL A 1 97 ? -12.933 -6.335 24.667 1.00 81.62 97 VAL A N 1
ATOM 712 C CA . VAL A 1 97 ? -12.987 -5.091 23.898 1.00 81.62 97 VAL A CA 1
ATOM 713 C C . VAL A 1 97 ? -12.598 -5.407 22.446 1.00 81.62 97 VAL A C 1
ATOM 715 O O . VAL A 1 97 ? -11.552 -6.011 22.235 1.00 81.62 97 VAL A O 1
ATOM 718 N N . VAL A 1 98 ? -13.391 -5.015 21.443 1.00 82.19 98 VAL A N 1
ATOM 719 C CA . VAL A 1 98 ? -13.067 -5.217 20.012 1.00 82.19 98 VAL A CA 1
ATOM 720 C C . VAL A 1 98 ? -13.413 -3.993 19.159 1.00 82.19 98 VAL A C 1
ATOM 722 O O . VAL A 1 98 ? -14.312 -3.215 19.494 1.00 82.19 98 VAL A O 1
ATOM 725 N N . CYS A 1 99 ? -12.712 -3.817 18.036 1.00 84.62 99 CYS A N 1
ATOM 726 C CA . CYS A 1 99 ? -12.998 -2.753 17.072 1.00 84.62 99 CYS A CA 1
ATOM 727 C C . CYS A 1 99 ? -14.260 -3.096 16.262 1.00 84.62 99 CYS A C 1
ATOM 729 O O . CYS A 1 99 ? -14.288 -4.065 15.508 1.00 84.62 99 CYS A O 1
ATOM 731 N N . GLN A 1 100 ? -15.309 -2.277 16.359 1.00 82.38 100 GLN A N 1
ATOM 732 C CA . GLN A 1 100 ? -16.509 -2.430 15.539 1.00 82.38 100 GLN A CA 1
ATOM 733 C C . GLN A 1 100 ? -16.286 -1.768 14.179 1.00 82.38 100 GLN A C 1
ATOM 735 O O . GLN A 1 100 ? -16.671 -0.618 13.957 1.00 82.38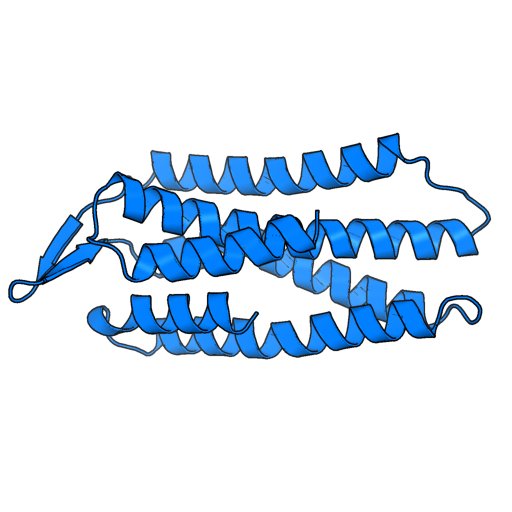 100 GLN A O 1
ATOM 740 N N . THR A 1 101 ? -15.660 -2.498 13.258 1.00 76.81 101 THR A N 1
ATOM 741 C CA . THR A 1 101 ? -15.504 -2.055 11.871 1.00 76.81 101 THR A CA 1
ATOM 742 C C . THR A 1 101 ? -16.041 -3.084 10.887 1.00 76.81 101 THR A C 1
ATOM 744 O O . THR A 1 101 ? -15.572 -4.222 10.882 1.00 76.81 101 THR A O 1
ATOM 747 N N . PRO A 1 102 ? -16.999 -2.703 10.026 1.00 81.81 102 PRO A N 1
ATOM 748 C CA . PRO A 1 102 ? -17.498 -3.596 8.994 1.00 81.81 102 PRO A CA 1
ATOM 749 C C . PRO A 1 102 ? -16.385 -4.039 8.038 1.00 81.81 102 PRO A C 1
ATOM 751 O O . PRO A 1 102 ? -15.656 -3.218 7.476 1.00 81.81 102 PRO A O 1
ATOM 754 N N . TYR A 1 103 ? -16.296 -5.348 7.804 1.00 80.94 103 TYR A N 1
ATOM 755 C CA . TYR A 1 103 ? -15.228 -5.948 7.001 1.00 80.94 103 TYR A CA 1
ATOM 756 C C . TYR A 1 103 ? -15.214 -5.458 5.545 1.00 80.94 103 TYR A C 1
ATOM 758 O O . TYR A 1 103 ? -14.157 -5.234 4.962 1.00 80.94 103 TYR A O 1
ATOM 766 N N . HIS A 1 104 ? -16.389 -5.190 4.975 1.00 82.25 104 HIS A N 1
ATOM 767 C CA . HIS A 1 104 ? -16.525 -4.638 3.627 1.00 82.25 104 HIS A CA 1
ATOM 768 C C . HIS A 1 104 ? -15.867 -3.256 3.489 1.00 82.25 104 HIS A C 1
ATOM 770 O O . HIS A 1 104 ? -15.241 -2.994 2.467 1.00 82.25 104 HIS A O 1
ATOM 776 N N . HIS A 1 105 ? -15.907 -2.402 4.519 1.00 84.75 105 HIS A N 1
ATOM 777 C CA . HIS A 1 105 ? -15.191 -1.119 4.486 1.00 84.75 105 HIS A CA 1
ATOM 778 C C . HIS A 1 105 ? -13.670 -1.318 4.484 1.00 84.75 105 HIS A C 1
ATOM 780 O O . HIS A 1 105 ? -12.955 -0.562 3.829 1.00 84.75 105 HIS A O 1
ATOM 786 N N . ILE A 1 106 ? -13.171 -2.341 5.190 1.00 83.31 106 ILE A N 1
ATOM 787 C CA . ILE A 1 106 ? -11.744 -2.688 5.193 1.00 83.31 106 ILE A CA 1
ATOM 788 C C . ILE A 1 106 ? -11.327 -3.157 3.796 1.00 83.31 106 ILE A C 1
ATOM 790 O O . ILE A 1 106 ? -10.391 -2.595 3.230 1.00 83.31 106 ILE A O 1
ATOM 794 N N . LEU A 1 107 ? -12.060 -4.098 3.194 1.00 86.25 107 LEU A N 1
ATOM 795 C CA . LEU A 1 107 ? -11.778 -4.571 1.834 1.00 86.25 107 LEU A CA 1
ATOM 796 C C . LEU A 1 107 ? -11.806 -3.436 0.806 1.00 86.25 107 LEU A C 1
ATOM 798 O O . LEU A 1 107 ? -10.877 -3.299 0.012 1.00 86.25 107 LEU A O 1
ATOM 802 N N . LEU A 1 108 ? -12.836 -2.586 0.849 1.00 86.44 108 LEU A N 1
ATOM 803 C CA . LEU A 1 108 ? -12.963 -1.460 -0.077 1.00 86.44 108 LEU A CA 1
ATOM 804 C C . LEU A 1 108 ? -11.826 -0.442 0.087 1.00 86.44 108 LEU A C 1
ATOM 806 O O . LEU A 1 108 ? -11.353 0.111 -0.904 1.00 86.44 108 LEU A O 1
ATOM 810 N N . SER A 1 109 ? -11.333 -0.226 1.310 1.00 87.19 109 SER A N 1
ATOM 811 C CA . SER A 1 109 ? -10.182 0.655 1.560 1.00 87.19 109 SER A CA 1
ATOM 812 C C . SER A 1 109 ? -8.856 0.130 0.989 1.00 87.19 109 SER A C 1
ATOM 814 O O . SER A 1 109 ? -7.916 0.907 0.812 1.00 87.19 109 SER A O 1
ATOM 816 N N . LEU A 1 110 ? -8.788 -1.165 0.659 1.00 89.06 110 LEU A N 1
ATOM 817 C CA . LEU A 1 110 ? -7.603 -1.844 0.127 1.00 89.06 110 LEU A CA 1
ATOM 818 C C . LEU A 1 110 ? -7.661 -2.078 -1.388 1.00 89.06 110 LEU A C 1
ATOM 820 O O . LEU A 1 110 ? -6.697 -2.584 -1.960 1.00 89.06 110 LEU A O 1
ATOM 824 N N . VAL A 1 111 ? -8.743 -1.679 -2.066 1.00 91.31 111 VAL A N 1
ATOM 825 C CA . VAL A 1 111 ? -8.891 -1.838 -3.527 1.00 91.31 111 VAL A CA 1
ATOM 826 C C . VAL A 1 111 ? -7.735 -1.184 -4.286 1.00 91.31 111 VAL A C 1
ATOM 828 O O . VAL A 1 111 ? -7.208 -1.767 -5.231 1.00 91.31 111 VAL A O 1
ATOM 831 N N . TYR A 1 112 ? -7.286 -0.006 -3.846 1.00 93.38 112 TYR A N 1
ATOM 832 C CA . TYR A 1 112 ? -6.127 0.655 -4.447 1.00 93.38 112 TYR A CA 1
ATOM 833 C C . TYR A 1 112 ? -4.830 -0.143 -4.249 1.00 93.38 112 TYR A C 1
ATOM 835 O O . TYR A 1 112 ? -4.028 -0.261 -5.174 1.00 93.38 112 TYR A O 1
ATOM 843 N N . SER A 1 113 ? -4.644 -0.765 -3.082 1.00 91.44 113 SER A N 1
ATOM 844 C CA . SER A 1 113 ? -3.503 -1.651 -2.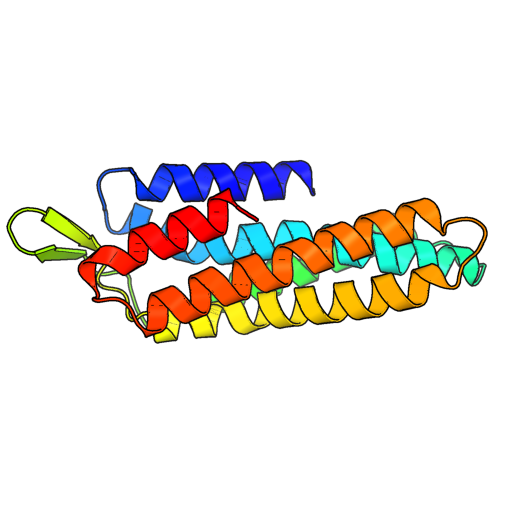840 1.00 91.44 113 SER A CA 1
ATOM 845 C C . SER A 1 113 ? -3.524 -2.862 -3.782 1.00 91.44 113 SER A C 1
ATOM 847 O O . SER A 1 113 ? -2.497 -3.186 -4.371 1.00 91.44 113 SER A O 1
ATOM 849 N N . VAL A 1 114 ? -4.690 -3.482 -4.008 1.00 91.06 114 VAL A N 1
ATOM 850 C CA . VAL A 1 114 ? -4.850 -4.587 -4.978 1.00 91.06 114 VAL A CA 1
ATOM 851 C C . VAL A 1 114 ? -4.523 -4.138 -6.399 1.00 91.06 114 VAL A C 1
ATOM 853 O O . VAL A 1 114 ? -3.824 -4.841 -7.129 1.00 91.06 114 VAL A O 1
ATOM 856 N N . PHE A 1 115 ? -4.986 -2.950 -6.785 1.00 93.31 115 PHE A N 1
ATOM 857 C CA . PHE A 1 115 ? -4.649 -2.362 -8.075 1.00 93.31 115 PHE A CA 1
ATOM 858 C C . PHE A 1 115 ? -3.129 -2.201 -8.240 1.00 93.31 115 PHE A C 1
ATOM 860 O O . PHE A 1 115 ? -2.581 -2.619 -9.261 1.00 93.31 115 PHE A O 1
ATOM 867 N N . LEU A 1 116 ? -2.424 -1.686 -7.225 1.00 93.31 116 LEU A N 1
ATOM 868 C CA . LEU A 1 116 ? -0.961 -1.585 -7.250 1.00 93.31 116 LEU A CA 1
ATOM 869 C C . LEU A 1 116 ? -0.284 -2.955 -7.385 1.00 93.31 116 LEU A C 1
ATOM 871 O O . LEU A 1 116 ? 0.633 -3.091 -8.193 1.00 93.31 116 LEU A O 1
ATOM 875 N N . ILE A 1 117 ? -0.749 -3.974 -6.654 1.00 92.38 117 ILE A N 1
ATOM 876 C CA . ILE A 1 117 ? -0.232 -5.351 -6.755 1.00 92.38 117 ILE A CA 1
ATOM 877 C C . ILE A 1 117 ? -0.349 -5.866 -8.194 1.00 92.38 117 ILE A C 1
ATOM 879 O O . ILE A 1 117 ? 0.621 -6.387 -8.746 1.00 92.38 117 ILE A O 1
ATOM 883 N N . ALA A 1 118 ? -1.513 -5.684 -8.823 1.00 92.81 118 ALA A N 1
ATOM 884 C CA . ALA A 1 118 ? -1.753 -6.121 -10.194 1.00 92.81 118 ALA A CA 1
ATOM 885 C C . ALA A 1 118 ? -0.838 -5.399 -11.198 1.00 92.81 118 ALA A C 1
ATOM 887 O O . ALA A 1 118 ? -0.227 -6.044 -12.052 1.00 92.81 118 ALA A O 1
ATOM 888 N N . VAL A 1 119 ? -0.684 -4.076 -11.071 1.00 94.12 119 VAL A N 1
ATOM 889 C CA . VAL A 1 119 ? 0.212 -3.290 -11.934 1.00 94.12 119 VAL A CA 1
ATOM 890 C C . VAL A 1 119 ? 1.663 -3.748 -11.774 1.00 94.12 119 VAL A C 1
ATOM 892 O O . VAL A 1 119 ? 2.345 -3.978 -12.774 1.00 94.12 119 VAL A O 1
ATOM 895 N N . VAL A 1 120 ? 2.135 -3.940 -10.538 1.00 93.69 120 VAL A N 1
ATOM 896 C CA . VAL A 1 120 ? 3.488 -4.450 -10.267 1.00 93.69 120 VAL A CA 1
ATOM 897 C C . VAL A 1 120 ? 3.676 -5.839 -10.870 1.00 93.69 120 VAL A C 1
ATOM 899 O O . VAL A 1 120 ? 4.696 -6.074 -11.511 1.00 93.69 120 VAL A O 1
ATOM 902 N N . ALA A 1 121 ? 2.697 -6.738 -10.741 1.00 91.69 121 ALA A N 1
ATOM 903 C CA . ALA A 1 121 ? 2.766 -8.072 -11.330 1.00 91.69 121 ALA A CA 1
ATOM 904 C C . ALA A 1 121 ? 2.916 -8.012 -12.860 1.00 91.69 121 ALA A C 1
ATOM 906 O O . ALA A 1 121 ? 3.810 -8.647 -13.421 1.00 91.69 121 ALA A O 1
ATOM 907 N N . VAL A 1 122 ? 2.104 -7.195 -13.540 1.00 92.06 122 VAL A N 1
ATOM 908 C CA . VAL A 1 122 ? 2.173 -7.019 -15.001 1.00 92.06 122 VAL A CA 1
ATOM 909 C C . VAL A 1 122 ? 3.520 -6.429 -15.430 1.00 92.06 122 VAL A C 1
ATOM 911 O O . VAL A 1 122 ? 4.144 -6.923 -16.372 1.00 92.06 122 VAL A O 1
ATOM 914 N N . LEU A 1 123 ? 4.016 -5.404 -14.732 1.00 91.31 123 LEU A N 1
ATOM 915 C CA . LEU A 1 123 ? 5.307 -4.784 -15.048 1.00 91.31 123 LEU A CA 1
ATOM 916 C C . LEU A 1 123 ? 6.494 -5.699 -14.726 1.00 91.31 123 LEU A C 1
ATOM 918 O O . LEU A 1 123 ? 7.489 -5.695 -15.454 1.00 91.31 123 LEU A O 1
ATOM 922 N N . ALA A 1 124 ? 6.396 -6.522 -13.684 1.00 89.81 124 ALA A N 1
ATOM 923 C CA . ALA A 1 124 ? 7.384 -7.545 -13.371 1.00 89.81 124 ALA A CA 1
ATOM 924 C C . ALA A 1 124 ? 7.442 -8.614 -14.475 1.00 89.81 124 ALA A C 1
ATOM 926 O O . ALA A 1 124 ? 8.525 -8.980 -14.926 1.00 89.81 124 ALA A O 1
ATOM 927 N N . LEU A 1 125 ? 6.289 -9.060 -14.987 1.00 88.50 125 LEU A N 1
ATOM 928 C CA . LEU A 1 125 ? 6.235 -9.982 -16.127 1.00 88.50 125 LEU A CA 1
ATOM 929 C C . LEU A 1 125 ? 6.823 -9.353 -17.392 1.00 88.50 125 LEU A C 1
ATOM 931 O O . LEU A 1 125 ? 7.598 -9.999 -18.092 1.00 88.50 125 LEU A O 1
ATOM 935 N N . LYS A 1 126 ? 6.520 -8.080 -17.661 1.00 87.00 126 LYS A N 1
ATOM 936 C CA . LYS A 1 126 ? 7.079 -7.360 -18.811 1.00 87.00 126 LYS A CA 1
ATOM 937 C C . LYS A 1 126 ? 8.595 -7.173 -18.696 1.00 87.00 126 LYS A C 1
ATOM 939 O O . LYS A 1 126 ? 9.312 -7.357 -19.676 1.00 87.00 126 LYS A O 1
ATOM 944 N N . SER A 1 127 ? 9.097 -6.853 -17.505 1.00 83.56 127 SER A N 1
ATOM 945 C CA . SER A 1 127 ? 10.534 -6.662 -17.267 1.00 83.56 127 SER A CA 1
ATOM 946 C C . SER A 1 127 ? 11.347 -7.962 -17.322 1.00 83.56 127 SER A C 1
ATOM 948 O O . SER A 1 127 ? 12.540 -7.901 -17.607 1.00 83.56 127 SER A O 1
ATOM 950 N N . ARG A 1 128 ? 10.725 -9.146 -17.188 1.00 81.00 128 ARG A N 1
ATOM 951 C CA . ARG A 1 128 ? 11.378 -10.438 -17.497 1.00 81.00 128 ARG A CA 1
ATOM 952 C C . ARG A 1 128 ? 11.798 -10.578 -18.966 1.00 81.00 128 ARG A C 1
ATOM 954 O O . ARG A 1 128 ? 12.620 -11.428 -19.273 1.00 81.00 128 ARG A O 1
ATOM 961 N N . GLY A 1 129 ? 11.279 -9.768 -19.886 1.00 76.06 129 GLY A N 1
ATOM 962 C CA . GLY A 1 129 ? 11.764 -9.755 -21.271 1.00 76.06 129 GLY A CA 1
ATOM 963 C C . GLY A 1 129 ? 13.161 -9.139 -21.441 1.00 76.06 129 GLY A C 1
ATOM 964 O O . GLY A 1 129 ? 13.762 -9.284 -22.502 1.00 76.06 129 GLY A O 1
ATOM 965 N N . ILE A 1 130 ? 13.684 -8.446 -20.423 1.00 80.06 130 ILE A N 1
ATOM 966 C CA . ILE A 1 130 ? 14.922 -7.661 -20.500 1.00 80.06 130 ILE A CA 1
ATOM 967 C C . ILE A 1 130 ? 16.104 -8.511 -20.022 1.00 80.06 130 ILE A C 1
ATOM 969 O O . ILE A 1 130 ? 16.199 -8.845 -18.840 1.00 80.06 130 ILE A O 1
ATOM 973 N N . ARG A 1 131 ? 17.020 -8.860 -20.935 1.00 71.75 131 ARG A N 1
ATOM 974 C CA . ARG A 1 131 ? 18.103 -9.826 -20.675 1.00 71.75 131 ARG A CA 1
ATOM 975 C C . ARG A 1 131 ? 19.127 -9.332 -19.647 1.00 71.75 131 ARG A C 1
ATOM 977 O O . ARG A 1 131 ? 19.552 -10.127 -18.813 1.00 71.75 131 ARG A O 1
ATOM 984 N N . ASP A 1 132 ? 19.441 -8.037 -19.648 1.00 71.44 132 ASP A N 1
ATOM 985 C CA . ASP A 1 132 ? 20.457 -7.455 -18.757 1.00 71.44 132 ASP A CA 1
ATOM 986 C C . ASP A 1 132 ? 20.017 -7.396 -17.287 1.00 71.44 132 ASP A C 1
ATOM 988 O O . ASP A 1 132 ? 20.847 -7.465 -16.385 1.00 71.44 132 ASP A O 1
ATOM 992 N N . ASN A 1 133 ? 18.706 -7.359 -17.025 1.00 72.25 133 ASN A N 1
ATOM 993 C CA . ASN A 1 133 ? 18.154 -7.207 -15.675 1.00 72.25 133 ASN A CA 1
ATOM 994 C C . ASN A 1 133 ? 17.126 -8.293 -15.297 1.00 72.25 133 ASN A C 1
ATOM 996 O O . ASN A 1 133 ? 16.358 -8.152 -14.339 1.00 72.25 133 ASN A O 1
ATOM 1000 N N . TYR A 1 134 ? 17.151 -9.414 -16.027 1.00 77.00 134 TYR A N 1
ATOM 1001 C CA . TYR A 1 134 ? 16.214 -10.535 -15.915 1.00 77.00 134 TYR A CA 1
ATOM 1002 C C . TYR A 1 134 ? 16.105 -11.107 -14.499 1.00 77.00 134 TYR A C 1
ATOM 1004 O O . TYR A 1 134 ? 15.010 -11.430 -14.033 1.00 77.00 134 TYR A O 1
ATOM 1012 N N . ARG A 1 135 ? 17.238 -11.242 -13.797 1.00 83.75 135 ARG A N 1
ATOM 1013 C CA . ARG A 1 135 ? 17.276 -11.849 -12.456 1.00 83.75 135 ARG A CA 1
ATOM 1014 C C . ARG A 1 135 ? 16.498 -10.997 -11.458 1.00 83.75 135 ARG A C 1
ATOM 1016 O O . ARG A 1 135 ? 15.655 -11.524 -10.741 1.00 83.75 135 ARG A O 1
ATOM 1023 N N . GLU A 1 136 ? 16.718 -9.684 -11.469 1.00 82.19 136 GLU A N 1
ATOM 1024 C CA . GLU A 1 136 ? 16.043 -8.752 -10.562 1.00 82.19 136 GLU A CA 1
ATOM 1025 C C . GLU A 1 136 ? 14.534 -8.683 -10.838 1.00 82.19 136 GLU A C 1
ATOM 1027 O O . GLU A 1 136 ? 13.731 -8.827 -9.915 1.00 82.19 136 GLU A O 1
ATOM 1032 N N . ALA A 1 137 ? 14.140 -8.572 -12.111 1.00 82.44 137 ALA A N 1
ATOM 1033 C CA . ALA A 1 137 ? 12.736 -8.608 -12.522 1.00 82.44 137 ALA A CA 1
ATOM 1034 C C . ALA A 1 137 ? 12.046 -9.928 -12.131 1.00 82.44 137 ALA A C 1
ATOM 1036 O O . ALA A 1 137 ? 10.894 -9.946 -11.692 1.00 82.44 137 ALA A O 1
ATOM 1037 N N . THR A 1 138 ? 12.766 -11.047 -12.240 1.00 84.19 138 THR A N 1
ATOM 1038 C CA . THR A 1 138 ? 12.257 -12.366 -11.855 1.00 84.19 138 THR A CA 1
ATOM 1039 C C . THR A 1 138 ? 12.002 -12.462 -10.357 1.00 84.19 138 THR A C 1
ATOM 1041 O O . THR A 1 138 ? 10.936 -12.956 -9.987 1.00 84.19 138 THR A O 1
ATOM 1044 N N . PHE A 1 139 ? 12.910 -11.955 -9.513 1.00 88.44 139 PHE A N 1
ATOM 1045 C CA . PHE A 1 139 ? 12.724 -11.925 -8.059 1.00 88.44 139 PHE A CA 1
ATOM 1046 C C . PHE A 1 139 ? 11.540 -11.048 -7.645 1.00 88.44 139 PHE A C 1
ATOM 1048 O O . PHE A 1 139 ? 10.724 -11.489 -6.840 1.00 88.44 139 PHE A O 1
ATOM 1055 N N . ILE A 1 140 ? 11.393 -9.854 -8.233 1.00 87.81 140 ILE A N 1
ATOM 1056 C CA . ILE A 1 140 ? 10.246 -8.969 -7.958 1.00 87.81 140 ILE A CA 1
ATOM 1057 C C . ILE A 1 140 ? 8.933 -9.646 -8.368 1.00 87.81 140 ILE A C 1
ATOM 1059 O O . ILE A 1 140 ? 7.958 -9.632 -7.616 1.00 87.81 140 ILE A O 1
ATOM 1063 N N . GLY A 1 141 ? 8.911 -10.278 -9.544 1.00 86.69 141 GLY A N 1
ATOM 1064 C CA . GLY A 1 141 ? 7.736 -10.997 -10.030 1.00 86.69 141 GLY A CA 1
ATOM 1065 C C . GLY A 1 141 ? 7.389 -12.211 -9.172 1.00 86.69 141 GLY A C 1
ATOM 1066 O O . GLY A 1 141 ? 6.218 -12.424 -8.885 1.00 86.69 141 GLY A O 1
ATOM 1067 N N . LEU A 1 142 ? 8.389 -12.978 -8.724 1.00 86.81 142 LEU A N 1
ATOM 1068 C CA . LEU A 1 142 ? 8.179 -14.125 -7.840 1.00 86.81 142 LEU A CA 1
ATOM 1069 C C . LEU A 1 142 ? 7.658 -13.680 -6.469 1.00 86.81 142 LEU A C 1
ATOM 1071 O O . LEU A 1 142 ? 6.673 -14.232 -5.997 1.00 86.81 142 LEU A O 1
ATOM 1075 N N . ALA A 1 143 ? 8.260 -12.648 -5.870 1.00 87.88 143 ALA A N 1
ATOM 1076 C CA . ALA A 1 143 ? 7.793 -12.085 -4.605 1.00 87.88 143 ALA A CA 1
ATOM 1077 C C . ALA A 1 143 ? 6.336 -11.608 -4.713 1.00 87.88 143 ALA A C 1
ATOM 1079 O O . ALA A 1 143 ? 5.497 -11.983 -3.899 1.00 87.88 143 ALA A O 1
ATOM 1080 N N . THR A 1 144 ? 6.009 -10.861 -5.771 1.00 87.75 144 THR A N 1
ATOM 1081 C CA . THR A 1 144 ? 4.639 -10.383 -6.018 1.00 87.75 144 THR A CA 1
ATOM 1082 C C . THR A 1 144 ? 3.664 -11.548 -6.221 1.00 87.75 144 THR A C 1
ATOM 1084 O O . THR A 1 144 ? 2.569 -11.538 -5.664 1.00 87.75 144 THR A O 1
ATOM 1087 N N . ALA A 1 145 ? 4.070 -12.586 -6.960 1.00 87.38 145 ALA A N 1
ATOM 1088 C CA . ALA A 1 145 ? 3.265 -13.786 -7.184 1.00 87.38 145 ALA A CA 1
ATOM 1089 C C . ALA A 1 145 ? 3.006 -14.591 -5.901 1.00 87.38 145 ALA A C 1
ATOM 1091 O O . ALA A 1 145 ? 1.945 -15.197 -5.791 1.00 87.38 145 ALA A O 1
ATOM 1092 N N . CYS A 1 146 ? 3.925 -14.577 -4.930 1.00 87.62 146 CYS A N 1
ATOM 1093 C CA . CYS A 1 146 ? 3.723 -15.203 -3.622 1.00 87.62 146 CYS A CA 1
ATOM 1094 C C . CYS A 1 146 ? 2.768 -14.402 -2.723 1.00 87.62 146 CYS A C 1
ATOM 1096 O O . CYS A 1 146 ? 2.002 -15.001 -1.973 1.00 87.62 146 CYS A O 1
ATOM 1098 N N . VAL A 1 147 ? 2.764 -13.066 -2.807 1.00 87.56 147 VAL A N 1
ATOM 1099 C CA . VAL A 1 147 ? 1.893 -12.227 -1.961 1.00 87.56 147 VAL A CA 1
ATOM 1100 C C . VAL A 1 147 ? 0.428 -12.269 -2.409 1.00 87.56 147 VAL A C 1
ATOM 1102 O O . VAL A 1 147 ? -0.464 -12.241 -1.566 1.00 87.56 147 VAL A O 1
ATOM 1105 N N . ILE A 1 148 ? 0.149 -12.386 -3.712 1.00 87.12 148 ILE A N 1
ATOM 1106 C CA . ILE A 1 148 ? -1.226 -12.465 -4.248 1.00 87.12 148 ILE A CA 1
ATOM 1107 C C . ILE A 1 148 ? -2.082 -13.557 -3.567 1.00 87.12 148 ILE A C 1
ATOM 1109 O O . ILE A 1 148 ? -3.163 -13.225 -3.077 1.00 87.12 148 ILE A O 1
ATOM 1113 N N . PRO A 1 149 ? -1.660 -14.837 -3.493 1.00 87.50 149 PRO A N 1
ATOM 1114 C CA . PRO A 1 149 ? -2.451 -15.879 -2.844 1.00 87.50 149 PRO A CA 1
ATOM 1115 C C . PRO A 1 149 ? -2.560 -15.680 -1.331 1.00 87.50 149 PRO A C 1
ATOM 1117 O O . PRO A 1 149 ? -3.608 -15.991 -0.773 1.00 87.50 149 PRO A O 1
ATOM 1120 N N . VAL A 1 150 ? -1.537 -15.125 -0.668 1.00 86.50 150 VAL A N 1
ATOM 1121 C CA . VAL A 1 150 ? -1.623 -14.764 0.758 1.00 86.50 150 VAL A CA 1
ATOM 1122 C C . VAL A 1 150 ? -2.715 -13.716 0.961 1.00 86.50 150 VAL A C 1
ATOM 1124 O O . VAL A 1 150 ? -3.580 -13.894 1.819 1.00 86.50 150 VAL A O 1
ATOM 1127 N N . TRP A 1 151 ? -2.727 -12.673 0.122 1.00 85.50 151 TRP A N 1
ATOM 1128 C CA . TRP A 1 151 ? -3.725 -11.609 0.171 1.00 85.50 151 TRP A CA 1
ATOM 1129 C C . TRP A 1 151 ? -5.143 -12.136 -0.055 1.00 85.50 151 TRP A C 1
ATOM 1131 O O . TRP A 1 151 ? -6.044 -11.883 0.743 1.00 85.50 151 TRP A O 1
ATOM 1141 N N . LEU A 1 152 ? -5.330 -12.934 -1.111 1.00 84.62 152 LEU A N 1
ATOM 1142 C CA . LEU A 1 152 ? -6.613 -13.570 -1.410 1.00 84.62 152 LEU A CA 1
ATOM 1143 C C . LEU A 1 152 ? -7.054 -14.512 -0.286 1.00 84.62 152 LEU A C 1
ATOM 1145 O O . LEU A 1 152 ? -8.228 -14.518 0.072 1.00 84.62 152 LEU A O 1
ATOM 1149 N N . GLY A 1 153 ? -6.127 -15.276 0.290 1.00 85.25 153 GLY A N 1
ATOM 1150 C CA . GLY A 1 153 ? -6.408 -16.220 1.364 1.00 85.25 153 GLY A CA 1
ATOM 1151 C C . GLY A 1 153 ? -6.997 -15.533 2.590 1.00 85.25 153 GLY A C 1
ATOM 1152 O O . GLY A 1 153 ? -8.065 -15.926 3.059 1.00 85.25 153 GLY A O 1
ATOM 1153 N N . TRP A 1 154 ? -6.361 -14.469 3.085 1.00 84.31 154 TRP A N 1
ATOM 1154 C CA . TRP A 1 154 ? -6.893 -13.766 4.252 1.00 84.31 154 TRP A CA 1
ATOM 1155 C C . TRP A 1 154 ? -8.147 -12.941 3.923 1.00 84.31 154 TRP A C 1
ATOM 1157 O O . TRP A 1 154 ? -9.051 -12.870 4.761 1.00 84.31 154 TRP A O 1
ATOM 1167 N N . ALA A 1 155 ? -8.247 -12.374 2.712 1.00 83.31 155 ALA A N 1
ATOM 1168 C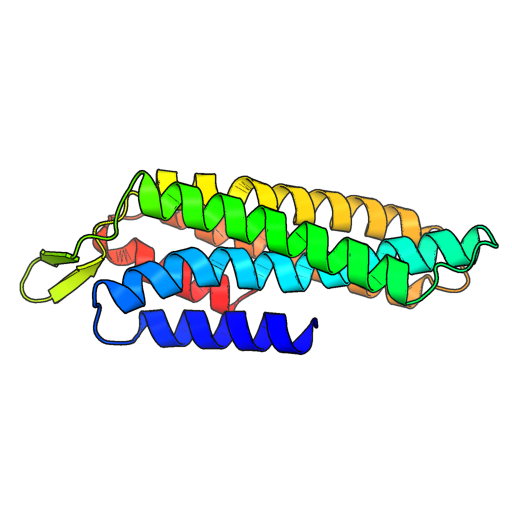 CA . ALA A 1 155 ? -9.423 -11.628 2.262 1.00 83.31 155 ALA A CA 1
ATOM 1169 C C . ALA A 1 155 ? -10.677 -12.521 2.167 1.00 83.31 155 ALA A C 1
ATOM 1171 O O . ALA A 1 155 ? -11.759 -12.152 2.626 1.00 83.31 155 ALA A O 1
ATOM 1172 N N . LEU A 1 156 ? -10.530 -13.727 1.608 1.00 84.75 156 LEU A N 1
ATOM 1173 C CA . LEU A 1 156 ? -11.608 -14.712 1.500 1.00 84.75 156 LEU A CA 1
ATOM 1174 C C . LEU A 1 156 ? -11.956 -15.312 2.864 1.00 84.75 156 LEU A C 1
ATOM 1176 O O . LEU A 1 156 ? -13.136 -15.397 3.206 1.00 84.75 156 LEU A O 1
ATOM 1180 N N . CYS A 1 157 ? -10.956 -15.664 3.678 1.00 83.25 157 CYS A N 1
ATOM 1181 C CA . CYS A 1 157 ? -11.196 -16.140 5.041 1.00 83.25 157 CYS A CA 1
ATOM 1182 C C . CYS A 1 157 ? -11.986 -15.114 5.863 1.00 83.25 157 CYS A C 1
ATOM 1184 O O . CYS A 1 157 ? -12.952 -15.485 6.521 1.00 83.25 157 CYS A O 1
ATOM 1186 N N . GLY A 1 158 ? -11.656 -13.822 5.785 1.00 76.81 158 GLY A N 1
ATOM 1187 C CA . GLY A 1 158 ? -12.385 -12.791 6.528 1.00 76.81 158 GLY A CA 1
ATOM 1188 C C . GLY A 1 158 ? -13.840 -12.583 6.081 1.00 76.81 158 GLY A C 1
ATOM 1189 O O . GLY A 1 158 ? -14.659 -12.157 6.897 1.00 76.81 158 GLY A O 1
ATOM 1190 N N . LEU A 1 159 ? -14.191 -12.934 4.834 1.00 80.75 159 LEU A N 1
ATOM 1191 C CA . LEU A 1 159 ? -15.583 -12.943 4.356 1.00 80.75 159 LEU A CA 1
ATOM 1192 C C . LEU A 1 159 ? -16.390 -14.132 4.893 1.00 80.75 159 LEU A C 1
ATOM 1194 O O . LEU A 1 159 ? -17.585 -13.989 5.140 1.00 80.75 159 LEU A O 1
ATOM 1198 N N . VAL A 1 160 ? -15.752 -15.293 5.063 1.00 81.12 160 VAL A N 1
ATOM 1199 C CA . VAL A 1 160 ? -16.414 -16.547 5.472 1.00 81.12 160 VAL A CA 1
ATOM 1200 C C . VAL A 1 160 ? -16.507 -16.680 6.996 1.00 81.12 160 VAL A C 1
ATOM 1202 O O . VAL A 1 160 ? -17.440 -17.283 7.523 1.00 81.12 160 VAL A O 1
ATOM 1205 N N . VAL A 1 161 ? -15.537 -16.128 7.721 1.00 79.38 161 VAL A N 1
ATOM 1206 C CA . VAL A 1 161 ? -15.379 -16.314 9.165 1.00 79.38 161 VAL A CA 1
ATOM 1207 C C . VAL A 1 161 ? -16.278 -15.363 9.979 1.00 79.38 161 VAL A C 1
ATOM 1209 O O . VAL A 1 161 ? -16.528 -14.217 9.589 1.00 79.38 161 VAL A O 1
ATOM 1212 N N . LEU A 1 162 ? -16.747 -15.841 11.145 1.00 65.81 162 LEU A N 1
ATOM 1213 C CA . LEU A 1 162 ? -17.501 -15.051 12.132 1.00 65.81 162 LEU A CA 1
ATOM 1214 C C . LEU A 1 162 ? -16.734 -13.790 12.559 1.00 65.81 162 LEU A C 1
ATOM 1216 O O . LEU A 1 162 ? -15.511 -13.818 12.704 1.00 65.81 162 LEU A O 1
ATOM 1220 N N . ASP A 1 163 ? -17.469 -12.717 12.871 1.00 67.19 163 ASP A N 1
ATOM 1221 C CA . ASP A 1 163 ? -16.926 -11.394 13.223 1.00 67.19 163 ASP A CA 1
ATOM 1222 C C . ASP A 1 163 ? -15.796 -11.435 14.268 1.00 67.19 163 ASP A C 1
ATOM 1224 O O . ASP A 1 163 ? -14.834 -10.681 14.161 1.00 67.19 163 ASP A O 1
ATOM 1228 N N . ARG A 1 164 ? -15.863 -12.364 15.231 1.00 65.44 164 ARG A N 1
ATOM 1229 C CA . ARG A 1 164 ? -14.887 -12.508 16.325 1.00 65.44 164 ARG A CA 1
ATOM 1230 C C . ARG A 1 164 ? -13.481 -12.939 15.883 1.00 65.44 164 ARG A C 1
ATOM 1232 O O . ARG A 1 164 ? -12.522 -12.629 16.577 1.00 65.44 164 ARG A O 1
ATOM 1239 N N . ASN A 1 165 ? -13.346 -13.643 14.760 1.00 71.00 165 ASN A N 1
ATOM 1240 C CA . ASN A 1 165 ? -12.063 -14.200 14.312 1.00 71.00 165 ASN A CA 1
ATOM 1241 C C . ASN A 1 165 ? -11.455 -13.421 13.128 1.00 71.00 165 ASN A C 1
ATOM 1243 O O . ASN A 1 165 ? -10.386 -13.782 12.637 1.00 71.00 165 ASN A O 1
ATOM 1247 N N . ARG A 1 166 ? -12.104 -12.343 12.667 1.00 73.94 166 ARG A N 1
ATOM 1248 C CA . ARG A 1 166 ? -11.638 -11.556 11.511 1.00 73.94 166 ARG A CA 1
ATOM 1249 C C . ARG A 1 166 ? -10.321 -10.825 11.771 1.00 73.94 166 ARG A C 1
ATOM 1251 O O . ARG A 1 166 ? -9.492 -10.747 10.866 1.00 73.94 166 ARG A O 1
ATOM 1258 N N . ASP A 1 167 ? -10.100 -10.363 12.998 1.00 70.56 167 ASP A N 1
ATOM 1259 C CA . ASP A 1 167 ? -8.863 -9.673 13.391 1.00 70.56 167 ASP A CA 1
ATOM 1260 C C . ASP A 1 167 ? -7.648 -10.610 13.319 1.00 70.56 167 ASP A C 1
ATOM 1262 O O . ASP A 1 167 ? -6.567 -10.205 12.891 1.00 70.56 167 ASP A O 1
ATOM 1266 N N . ALA A 1 168 ? -7.843 -11.896 13.632 1.00 71.25 168 ALA A N 1
ATOM 1267 C CA . ALA A 1 168 ? -6.810 -12.920 13.489 1.00 71.25 168 ALA A CA 1
ATOM 1268 C C . ALA A 1 168 ? -6.471 -13.188 12.013 1.00 71.25 168 ALA A C 1
ATOM 1270 O O . ALA A 1 168 ? -5.298 -13.336 11.670 1.00 71.25 168 ALA A O 1
ATOM 1271 N N . CYS A 1 169 ? -7.471 -13.195 11.122 1.00 75.44 169 CYS A N 1
ATOM 1272 C CA . CYS A 1 169 ? -7.237 -13.312 9.680 1.00 75.44 169 CYS A CA 1
ATOM 1273 C C . CYS A 1 169 ? -6.440 -12.116 9.137 1.00 75.44 169 CYS A C 1
ATOM 1275 O O . CYS A 1 169 ? -5.510 -12.309 8.358 1.00 75.44 169 CYS A O 1
ATOM 1277 N N . LEU A 1 170 ? -6.768 -10.895 9.573 1.00 74.62 170 LEU A N 1
ATOM 1278 C CA . LEU A 1 170 ? -6.041 -9.679 9.192 1.00 74.62 170 LEU A CA 1
ATOM 1279 C C . LEU A 1 170 ? -4.591 -9.692 9.698 1.00 74.62 170 LEU A C 1
ATOM 1281 O O . LEU A 1 170 ? -3.676 -9.405 8.929 1.00 74.62 170 LEU A O 1
ATOM 1285 N N . ALA A 1 171 ? -4.370 -10.074 10.959 1.00 73.94 171 ALA A N 1
ATOM 1286 C CA . ALA A 1 171 ? -3.033 -10.187 11.545 1.00 73.94 171 ALA A CA 1
ATOM 1287 C C . ALA A 1 171 ? -2.174 -11.246 10.834 1.00 73.94 171 ALA A C 1
ATOM 1289 O O . ALA A 1 171 ? -0.998 -11.017 10.549 1.00 73.94 171 ALA A O 1
ATOM 1290 N N . PHE A 1 172 ? -2.764 -12.396 10.499 1.00 76.88 172 PHE A N 1
ATOM 1291 C CA . PHE A 1 172 ? -2.088 -13.434 9.723 1.00 76.88 172 PHE A CA 1
ATOM 1292 C C . PHE A 1 172 ? -1.731 -12.942 8.313 1.00 76.88 172 PHE A C 1
ATOM 1294 O O . PHE A 1 172 ? -0.618 -13.156 7.840 1.00 76.88 172 PHE A O 1
ATOM 1301 N N . GLY A 1 173 ? -2.648 -12.219 7.667 1.00 74.94 173 GLY A N 1
ATOM 1302 C CA . GLY A 1 173 ? -2.425 -11.634 6.348 1.00 74.94 173 GLY A CA 1
ATOM 1303 C C . GLY A 1 173 ? -1.274 -10.632 6.316 1.00 74.94 173 GLY A C 1
ATOM 1304 O O . GLY A 1 173 ? -0.427 -10.719 5.435 1.00 74.94 173 GLY A O 1
ATOM 1305 N N . LEU A 1 174 ? -1.223 -9.722 7.294 1.00 72.44 174 LEU A N 1
ATOM 1306 C CA . LEU A 1 174 ? -0.195 -8.678 7.401 1.00 72.44 174 LEU A CA 1
ATOM 1307 C C . LEU A 1 174 ? 1.180 -9.206 7.829 1.00 72.44 174 LEU A C 1
ATOM 1309 O O . LEU A 1 174 ? 2.193 -8.604 7.483 1.00 72.44 174 LEU A O 1
ATOM 1313 N N . SER A 1 175 ? 1.227 -10.305 8.584 1.00 71.31 175 SER A N 1
ATOM 1314 C CA . SER A 1 175 ? 2.489 -10.941 8.986 1.00 71.31 175 SER A CA 1
ATOM 1315 C C . SER A 1 175 ? 3.058 -11.871 7.912 1.00 71.31 175 SER A C 1
ATOM 1317 O O . SER A 1 175 ? 4.273 -12.044 7.844 1.00 71.31 175 SER A O 1
ATOM 1319 N N . GLY A 1 176 ? 2.198 -12.462 7.078 1.00 62.62 176 GLY A N 1
ATOM 1320 C CA . GLY A 1 176 ? 2.589 -13.380 6.005 1.00 62.62 176 GLY A CA 1
ATOM 1321 C C . GLY A 1 176 ? 2.928 -12.722 4.663 1.00 62.62 176 GLY A C 1
ATOM 1322 O O . GLY A 1 176 ? 3.331 -13.434 3.744 1.00 62.62 176 GLY A O 1
ATOM 1323 N N . SER A 1 177 ? 2.735 -11.405 4.525 1.00 59.88 177 SER A N 1
ATOM 1324 C CA . SER A 1 177 ? 2.927 -10.632 3.285 1.00 59.88 177 SER A CA 1
ATOM 1325 C C . SER A 1 177 ? 4.124 -9.694 3.342 1.00 59.88 177 SER A C 1
ATOM 1327 O O . SER A 1 177 ? 4.882 -9.655 2.349 1.00 59.88 177 SER A O 1
#

pLDDT: mean 85.46, std 7.16, range [59.88, 96.06]

Foldseek 3Di:
DQVVLLVLLVVLLVLLVDADDLVSLLCNLLSLQLSLQLNLLLLVLVLVQLVCVLVVHHDDPVNSVVSSVVSSVVLNVLSVVLCVVPRWDWDADPNGIDIPDDLVSSVVSNVSSVVSLVSSLVSLVVSCVPPVCNVVSVVSNVVSVQLVVLQVVLSVCLVVDDPVCNSVSSSSSSNRD